Protein AF-A0AAN6LT12-F1 (afdb_monomer)

Organism: NCBI:txid1892770

Secondary structure (DSSP, 8-state):
-----PPP---HHHHHHHHHHHHHHHHHHHHTSSSS----------------------PPPPHHHHHHHHHHHHTT--HHHHHHHHT--HHHHHHHHHHHHHTTTSS-S-THHHHHHHHHHHHHHHHHHHHTT--

Radius of gyration: 23.88 Å; Cα contacts (8 Å, |Δi|>4): 35; chains: 1; bounding box: 45×43×76 Å

pLDDT: mean 70.97, std 16.73, range [38.84, 94.0]

Sequence (135 aa):
MSSSEDPPVLTPEQNAEIAESWRLVLENLRSKEEESSEEEFEDSDEEASTSEQLSRHRKSWTIDEDKELLRRWMRKEEDDAIGVAMGRTTLSVRQRRRWLQWEKVDRFGKRTYDEFWVQVKDEFWKELGKEQKKE

Mean predicted aligned error: 18.41 Å

Solvent-accessible surface area (backbone atoms only — not comparable to full-atom values): 8742 Å² total; per-residue (Å²): 136,84,82,83,78,74,79,83,83,74,50,75,65,59,52,49,54,51,52,52,54,53,50,56,54,53,51,58,58,56,63,63,70,74,77,77,83,86,80,90,79,83,89,77,94,75,85,87,80,95,73,81,84,74,72,83,70,75,80,77,86,47,74,67,56,51,51,50,53,49,53,44,47,73,73,66,53,52,52,59,61,49,9,64,75,69,77,42,52,38,67,57,43,51,53,49,52,50,49,66,56,45,68,74,73,71,81,67,104,58,70,64,64,59,50,49,52,49,50,54,48,54,51,50,54,55,52,54,60,50,59,72,72,73,116

Structure (mmCIF, N/CA/C/O backbone):
data_AF-A0AAN6LT12-F1
#
_entry.id   AF-A0AAN6LT12-F1
#
loop_
_atom_site.group_PDB
_atom_site.id
_atom_site.type_symbol
_atom_site.label_atom_id
_atom_site.label_alt_id
_atom_site.label_comp_id
_atom_site.label_asym_id
_atom_site.label_entity_id
_atom_site.label_seq_id
_atom_site.pdbx_PDB_ins_code
_atom_site.Cartn_x
_atom_site.Cartn_y
_atom_site.Cartn_z
_atom_site.occupancy
_atom_site.B_iso_or_equiv
_atom_site.auth_seq_id
_atom_site.auth_comp_id
_atom_site.auth_asym_id
_atom_site.auth_atom_id
_atom_site.pdbx_PDB_model_num
ATOM 1 N N . MET A 1 1 ? 17.791 -17.410 33.972 1.00 48.03 1 MET A N 1
ATOM 2 C CA . MET A 1 1 ? 17.731 -15.986 34.351 1.00 48.03 1 MET A CA 1
ATOM 3 C C . MET A 1 1 ? 17.968 -15.197 33.078 1.00 48.03 1 MET A C 1
ATOM 5 O O . MET A 1 1 ? 19.098 -15.180 32.615 1.00 48.03 1 MET A O 1
ATOM 9 N N . SER A 1 2 ? 16.911 -14.690 32.441 1.00 54.78 2 SER A N 1
ATOM 10 C CA . SER A 1 2 ? 17.054 -13.809 31.276 1.00 54.78 2 SER A CA 1
ATOM 11 C C . SER A 1 2 ? 17.139 -12.382 31.790 1.00 54.78 2 SER A C 1
ATOM 13 O O . SER A 1 2 ? 16.158 -11.876 32.331 1.00 54.78 2 SER A O 1
ATOM 15 N N . SER A 1 3 ? 18.317 -11.773 31.676 1.00 56.09 3 SER A N 1
ATOM 16 C CA . SER A 1 3 ? 18.493 -10.343 31.905 1.00 56.09 3 SER A CA 1
ATOM 17 C C . SER A 1 3 ? 17.841 -9.599 30.746 1.00 56.09 3 SER A C 1
ATOM 19 O O . SER A 1 3 ? 18.357 -9.599 29.632 1.00 56.09 3 SER A O 1
ATOM 21 N N . SER A 1 4 ? 16.671 -9.022 30.999 1.00 56.81 4 SER A N 1
ATOM 22 C CA . SER A 1 4 ? 16.118 -7.958 30.170 1.00 56.81 4 SER A CA 1
ATOM 23 C C . SER A 1 4 ? 16.932 -6.701 30.458 1.00 56.81 4 SER A C 1
ATOM 25 O O . SER A 1 4 ? 16.699 -6.034 31.460 1.00 56.81 4 SER A O 1
ATOM 27 N N . GLU A 1 5 ? 17.947 -6.435 29.640 1.00 63.78 5 GLU A N 1
ATOM 28 C CA . GLU A 1 5 ? 18.628 -5.141 29.650 1.00 63.78 5 GLU A CA 1
ATOM 29 C C . GLU A 1 5 ? 17.712 -4.127 28.964 1.00 63.78 5 GLU A C 1
ATOM 31 O O . GLU A 1 5 ? 17.440 -4.221 27.765 1.00 63.78 5 GLU A O 1
ATOM 36 N N . ASP A 1 6 ? 17.177 -3.200 29.756 1.00 64.69 6 ASP A N 1
ATOM 37 C CA . ASP A 1 6 ? 16.396 -2.080 29.246 1.00 64.69 6 ASP A CA 1
ATOM 38 C C . ASP A 1 6 ? 17.258 -1.222 28.301 1.00 64.69 6 ASP A C 1
ATOM 40 O O . ASP A 1 6 ? 18.448 -1.011 28.564 1.00 64.69 6 ASP A O 1
ATOM 44 N N . PRO A 1 7 ? 16.689 -0.712 27.192 1.00 67.81 7 PRO A N 1
ATOM 45 C CA . PRO A 1 7 ? 17.434 0.121 26.261 1.00 67.81 7 PRO A CA 1
ATOM 46 C C . PRO A 1 7 ? 17.898 1.418 26.946 1.00 67.81 7 PRO A C 1
ATOM 48 O O . PRO A 1 7 ? 17.151 1.999 27.739 1.00 67.81 7 PRO A O 1
ATOM 51 N N . PRO A 1 8 ? 19.113 1.906 26.631 1.00 70.06 8 PRO A N 1
ATOM 52 C CA . PRO A 1 8 ? 19.664 3.097 27.258 1.00 70.06 8 PRO A CA 1
ATOM 53 C C . PRO A 1 8 ? 18.778 4.311 26.969 1.00 70.06 8 PRO A C 1
ATOM 55 O O . PRO A 1 8 ? 18.520 4.662 25.816 1.00 70.06 8 PRO A O 1
ATOM 58 N N . VAL A 1 9 ? 18.310 4.960 28.036 1.00 75.25 9 VAL A N 1
ATOM 59 C CA . VAL A 1 9 ? 17.548 6.206 27.946 1.00 75.25 9 VAL A CA 1
ATOM 60 C C . VAL A 1 9 ? 18.513 7.322 27.557 1.00 75.25 9 VAL A C 1
ATOM 62 O O . VAL A 1 9 ? 19.342 7.743 28.363 1.00 75.25 9 VAL A O 1
ATOM 65 N N . LEU A 1 10 ? 18.415 7.778 26.309 1.00 76.69 10 LEU A N 1
ATOM 66 C CA . LEU A 1 10 ? 19.206 8.895 25.800 1.00 76.69 10 LEU A CA 1
ATOM 67 C C . LEU A 1 10 ? 18.780 10.200 26.469 1.00 76.69 10 LEU A C 1
ATOM 69 O O . LEU A 1 10 ? 17.586 10.476 26.632 1.00 76.69 10 LEU A O 1
ATOM 73 N N . THR A 1 11 ? 19.759 11.024 26.830 1.00 85.81 11 THR A N 1
ATOM 74 C CA . THR A 1 11 ? 19.480 12.358 27.358 1.00 85.81 11 THR A CA 1
ATOM 75 C C . THR A 1 11 ? 18.957 13.276 26.242 1.00 85.81 11 THR A C 1
ATOM 77 O O . THR A 1 11 ? 19.213 13.039 25.05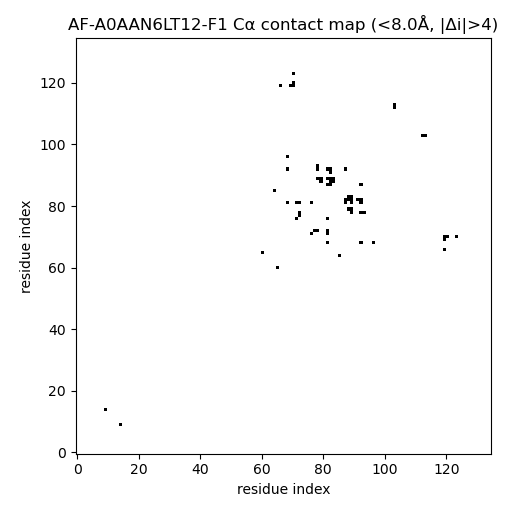7 1.00 85.81 11 THR A O 1
ATOM 80 N N . PRO A 1 12 ? 18.226 14.354 26.580 1.00 81.31 12 PRO A N 1
ATOM 81 C CA . PRO A 1 12 ? 17.780 15.341 25.593 1.00 81.31 12 PRO A CA 1
ATOM 82 C C . PRO A 1 12 ? 18.926 15.932 24.758 1.00 81.31 12 PRO A C 1
ATOM 84 O O . PRO A 1 12 ? 18.734 16.242 23.587 1.00 81.31 12 PRO A O 1
ATOM 87 N N . GLU A 1 13 ? 20.115 16.036 25.349 1.00 79.50 13 GLU A N 1
ATOM 88 C CA . GLU A 1 13 ? 21.329 16.544 24.708 1.00 79.50 13 GLU A CA 1
ATOM 89 C C . GLU A 1 13 ? 21.861 15.564 23.650 1.00 79.50 13 GLU A C 1
ATOM 91 O O . GLU A 1 13 ? 22.090 15.954 22.509 1.00 79.50 13 GLU A O 1
ATOM 96 N N . GLN A 1 14 ? 21.900 14.264 23.962 1.00 80.75 14 GLN A N 1
ATOM 97 C CA . GLN A 1 14 ? 22.260 13.218 22.995 1.00 80.75 14 GLN A CA 1
ATOM 98 C C . GLN A 1 14 ? 21.257 13.133 21.835 1.00 80.75 14 GLN A C 1
ATOM 100 O O . GLN A 1 14 ? 21.640 12.931 20.684 1.00 80.75 14 GLN A O 1
ATOM 105 N N . ASN A 1 15 ? 19.964 13.323 22.115 1.00 77.50 15 ASN A N 1
ATOM 106 C CA . ASN A 1 15 ? 18.944 13.373 21.066 1.00 77.50 15 ASN A CA 1
ATOM 107 C C . ASN A 1 15 ? 19.114 14.591 20.142 1.00 77.50 15 ASN A C 1
ATOM 109 O O . ASN A 1 15 ? 18.842 14.481 18.946 1.00 77.50 15 ASN A O 1
ATOM 113 N N . ALA A 1 16 ? 19.572 15.730 20.670 1.00 77.19 16 ALA A N 1
ATOM 114 C CA . ALA A 1 16 ? 19.843 16.923 19.874 1.00 77.19 16 ALA A CA 1
ATOM 115 C C . ALA A 1 16 ? 21.056 16.725 18.948 1.00 77.19 16 ALA A C 1
ATOM 117 O O . ALA A 1 16 ? 20.958 17.020 17.757 1.00 77.19 16 ALA A O 1
ATOM 118 N N . GLU A 1 17 ? 22.145 16.136 19.449 1.00 80.31 17 GLU A N 1
ATOM 119 C CA . GLU A 1 17 ? 23.332 15.812 18.640 1.00 80.31 17 GLU A CA 1
ATOM 120 C C . GLU A 1 17 ? 23.005 14.833 17.504 1.00 80.31 17 GLU A C 1
ATOM 122 O O . GLU A 1 17 ? 23.414 15.024 16.354 1.00 80.31 17 GLU A O 1
ATOM 127 N N . ILE A 1 18 ? 22.206 13.803 17.800 1.00 76.69 18 ILE A N 1
ATOM 128 C CA . ILE A 1 18 ? 21.740 12.848 16.790 1.00 76.69 18 ILE A CA 1
ATOM 129 C C . ILE A 1 18 ? 20.906 13.574 15.725 1.00 76.69 18 ILE A C 1
ATOM 131 O O . ILE A 1 18 ? 21.110 13.354 14.530 1.00 76.69 18 ILE A O 1
ATOM 135 N N . ALA A 1 19 ? 19.998 14.468 16.125 1.00 78.06 19 ALA A N 1
ATOM 136 C CA . ALA A 1 19 ? 19.161 15.216 15.189 1.00 78.06 19 ALA A CA 1
ATOM 137 C C . ALA A 1 19 ? 19.974 16.141 14.262 1.00 78.06 19 ALA A C 1
ATOM 139 O O . ALA A 1 19 ? 19.672 16.224 13.068 1.00 78.06 19 ALA A O 1
ATOM 140 N N . GLU A 1 20 ? 21.019 16.801 14.771 1.00 82.00 20 GLU A N 1
ATOM 141 C CA . GLU A 1 20 ? 21.915 17.627 13.950 1.00 82.00 20 GLU A CA 1
ATOM 142 C C . GLU A 1 20 ? 22.749 16.789 12.976 1.00 82.00 20 GLU A C 1
ATOM 144 O O . GLU A 1 20 ? 22.868 17.146 11.800 1.00 82.00 20 GLU A O 1
ATOM 149 N N . SER A 1 21 ? 23.246 15.630 13.420 1.00 82.75 21 SER A N 1
ATOM 150 C CA . SER A 1 21 ? 23.971 14.693 12.557 1.00 82.75 21 SER A CA 1
ATOM 151 C C . SER A 1 21 ? 23.102 14.215 11.387 1.00 82.75 21 SER A C 1
ATOM 153 O O . SER A 1 21 ? 23.528 14.246 10.229 1.00 82.75 21 SER A O 1
ATOM 155 N N . TRP A 1 22 ? 21.840 13.867 11.655 1.00 79.06 22 TRP A N 1
ATOM 156 C CA . TRP A 1 22 ? 20.897 13.468 10.608 1.00 79.06 22 TRP A CA 1
ATOM 157 C C . TRP A 1 22 ? 20.549 14.606 9.645 1.00 79.06 22 TRP A C 1
ATOM 159 O O . TRP A 1 22 ? 20.384 14.352 8.450 1.00 79.06 22 TRP A O 1
ATOM 169 N N . ARG A 1 23 ? 20.479 15.858 10.116 1.00 83.19 23 ARG A N 1
ATOM 170 C CA . ARG A 1 23 ? 20.245 17.021 9.245 1.00 83.19 23 ARG A CA 1
ATOM 171 C C . ARG A 1 23 ? 21.369 17.183 8.214 1.00 83.19 23 ARG A C 1
ATOM 173 O O . ARG A 1 23 ? 21.069 17.326 7.032 1.00 83.19 23 ARG A O 1
ATOM 180 N N . LEU A 1 24 ? 22.630 17.086 8.639 1.00 78.19 24 LEU A N 1
ATOM 181 C CA . LEU A 1 24 ? 23.803 17.186 7.755 1.00 78.19 24 LEU A CA 1
ATOM 182 C C . LEU A 1 24 ? 23.860 16.060 6.711 1.00 78.19 24 LEU A C 1
ATOM 184 O O . LEU A 1 24 ? 24.205 16.291 5.551 1.00 78.19 24 LEU A O 1
ATOM 188 N N . VAL A 1 25 ? 23.488 14.836 7.095 1.00 81.31 25 VAL A N 1
ATOM 189 C CA . VAL A 1 25 ? 23.425 13.699 6.161 1.00 81.31 25 VAL A CA 1
ATOM 190 C C . VAL A 1 25 ? 22.365 13.930 5.081 1.00 81.31 25 VAL A C 1
ATOM 192 O O . VAL A 1 25 ? 22.617 13.665 3.905 1.00 81.31 25 VAL A O 1
ATOM 195 N N . LEU A 1 26 ? 21.192 14.445 5.458 1.00 75.56 26 LEU A N 1
ATOM 196 C CA . LEU A 1 26 ? 20.106 14.718 4.515 1.00 75.56 26 LEU A CA 1
ATOM 197 C C . LEU A 1 26 ? 20.430 15.872 3.560 1.00 75.56 26 LEU A C 1
ATOM 199 O O . LEU A 1 26 ? 20.065 15.808 2.388 1.00 75.56 26 LEU A O 1
ATOM 203 N N . GLU A 1 27 ? 21.140 16.895 4.032 1.00 74.50 27 GLU A N 1
ATOM 204 C CA . GLU A 1 27 ? 21.587 18.012 3.197 1.00 74.50 27 GLU A CA 1
ATOM 205 C C . GLU A 1 27 ? 22.588 17.552 2.124 1.00 74.50 27 GLU A C 1
ATOM 207 O O . GLU A 1 27 ? 22.400 17.844 0.945 1.00 74.50 27 GLU A O 1
ATOM 212 N N . ASN A 1 28 ? 23.565 16.715 2.489 1.00 72.19 28 ASN A N 1
ATOM 213 C CA . ASN A 1 28 ? 24.523 16.146 1.533 1.00 72.19 28 ASN A CA 1
ATOM 214 C C . ASN A 1 28 ? 23.878 15.229 0.482 1.00 72.19 28 ASN A C 1
ATOM 216 O O . ASN A 1 28 ? 24.345 15.167 -0.656 1.00 72.19 28 ASN A O 1
ATOM 220 N N . LEU A 1 29 ? 22.823 14.495 0.847 1.00 67.62 29 LEU A N 1
ATOM 221 C CA . LEU A 1 29 ? 22.089 13.655 -0.106 1.00 67.62 29 LEU A CA 1
ATOM 222 C C . LEU A 1 29 ? 21.301 14.494 -1.113 1.00 67.62 29 LEU A C 1
ATOM 224 O O . LEU A 1 29 ? 21.233 14.121 -2.280 1.00 67.62 29 LEU A O 1
ATOM 228 N N . ARG A 1 30 ? 20.760 15.637 -0.681 1.00 63.91 30 ARG A N 1
ATOM 229 C CA . ARG A 1 30 ? 20.041 16.571 -1.551 1.00 63.91 30 ARG A CA 1
ATOM 230 C C . ARG A 1 30 ? 20.972 17.259 -2.552 1.00 63.91 30 ARG A C 1
ATOM 232 O O . ARG A 1 30 ? 20.614 17.363 -3.718 1.00 63.91 30 ARG A O 1
ATOM 239 N N . SER A 1 31 ? 22.174 17.655 -2.132 1.00 58.97 31 SER A N 1
ATOM 240 C CA . SER A 1 31 ? 23.155 18.291 -3.027 1.00 58.97 31 SER A CA 1
ATOM 241 C C . SER A 1 31 ? 23.677 17.360 -4.130 1.00 58.97 31 SER A C 1
ATOM 243 O O . SER A 1 31 ? 24.163 17.836 -5.147 1.00 58.97 31 SER A O 1
ATOM 245 N N . LYS A 1 32 ? 23.551 16.034 -3.974 1.00 57.25 32 LYS A N 1
ATOM 246 C CA . LYS A 1 32 ? 23.968 15.053 -4.992 1.00 57.25 32 LYS A CA 1
ATOM 247 C C . LYS A 1 32 ? 22.975 14.854 -6.138 1.00 57.25 32 LYS A C 1
ATOM 249 O O . LYS A 1 32 ? 23.346 14.235 -7.131 1.00 57.25 32 LYS A O 1
ATOM 254 N N . GLU A 1 33 ? 21.736 15.328 -6.015 1.00 54.28 33 GLU A N 1
ATOM 255 C CA . GLU A 1 33 ? 20.726 15.179 -7.074 1.00 54.28 33 GLU A CA 1
ATOM 256 C C . GLU A 1 33 ? 20.753 16.323 -8.103 1.00 54.28 33 GLU A C 1
ATOM 258 O O . GLU A 1 33 ? 20.185 16.166 -9.180 1.00 54.28 33 GLU A O 1
ATOM 263 N N . GLU A 1 34 ? 21.433 17.441 -7.823 1.00 52.34 34 GLU A N 1
ATOM 264 C CA . GLU A 1 34 ? 21.498 18.598 -8.737 1.00 52.34 34 GLU A CA 1
ATOM 265 C C . GLU A 1 34 ? 22.716 18.589 -9.685 1.00 52.34 34 GLU A C 1
ATOM 267 O O . GLU A 1 34 ? 22.756 19.379 -10.620 1.00 52.34 34 GLU A O 1
ATOM 272 N N . GLU A 1 35 ? 23.672 17.666 -9.524 1.00 49.38 35 GLU A N 1
ATOM 273 C CA . GLU A 1 35 ? 24.944 17.650 -10.277 1.00 49.38 35 GLU A CA 1
ATOM 274 C C . GLU A 1 35 ? 25.023 16.509 -11.320 1.00 49.38 35 GLU A C 1
ATOM 276 O O . GLU A 1 35 ? 26.065 15.893 -11.531 1.00 49.38 35 GLU A O 1
ATOM 281 N N . SER A 1 36 ? 23.897 16.159 -11.955 1.00 44.34 36 SER A N 1
ATOM 282 C CA . SER A 1 36 ? 23.844 15.126 -13.007 1.00 44.34 36 SER A CA 1
ATOM 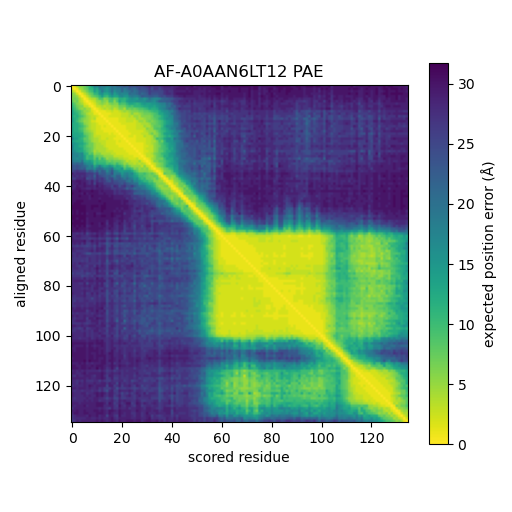283 C C . SER A 1 36 ? 22.808 15.465 -14.083 1.00 44.34 36 SER A C 1
ATOM 285 O O . SER A 1 36 ? 21.865 14.713 -14.321 1.00 44.34 36 SER A O 1
ATOM 287 N N . SER A 1 37 ? 22.933 16.640 -14.707 1.00 46.41 37 SER A N 1
ATOM 288 C CA . SER A 1 37 ? 22.084 17.008 -15.847 1.00 46.41 37 SER A CA 1
ATOM 289 C C . SER A 1 37 ? 22.701 18.089 -16.745 1.00 46.41 37 SER A C 1
ATOM 291 O O . SER A 1 37 ? 22.036 19.072 -17.051 1.00 46.41 37 SER A O 1
ATOM 293 N N . GLU A 1 38 ? 23.936 17.904 -17.208 1.00 51.81 38 GLU A N 1
ATOM 294 C CA . GLU A 1 38 ? 24.483 18.657 -18.348 1.00 51.81 38 GLU A CA 1
ATOM 295 C C . GLU A 1 38 ? 25.348 17.720 -19.203 1.00 51.81 38 GLU A C 1
ATOM 297 O O . GLU A 1 38 ? 26.557 17.634 -19.024 1.00 51.81 38 GLU A O 1
ATOM 302 N N . GLU A 1 39 ? 24.722 16.988 -20.127 1.00 49.09 39 GLU A N 1
ATOM 303 C CA . GLU A 1 39 ? 25.412 16.550 -21.344 1.00 49.09 39 GLU A CA 1
ATOM 304 C C . GLU A 1 39 ? 24.613 17.052 -22.548 1.00 49.09 39 GLU A C 1
ATOM 306 O O . GLU A 1 39 ? 23.486 16.620 -22.804 1.00 49.09 39 GLU A O 1
ATOM 311 N N . GLU A 1 40 ? 25.199 18.034 -23.234 1.00 61.44 40 GLU A N 1
ATOM 312 C CA . GLU A 1 40 ? 24.785 18.499 -24.550 1.00 61.44 40 GLU A CA 1
ATOM 313 C C . GLU A 1 40 ? 25.073 17.399 -25.577 1.00 61.44 40 GLU A C 1
ATOM 315 O O . GLU A 1 40 ? 26.177 16.857 -25.625 1.00 61.44 40 GLU A O 1
ATOM 320 N N . PHE A 1 41 ? 24.083 17.068 -26.405 1.00 48.53 41 PHE A N 1
ATOM 321 C CA . PHE A 1 41 ? 24.267 16.174 -27.542 1.00 48.53 41 PHE A CA 1
ATOM 322 C C . PHE A 1 41 ? 23.936 16.953 -28.814 1.00 48.53 41 PHE A C 1
ATOM 324 O O . PHE A 1 41 ? 22.783 17.325 -29.037 1.00 48.53 41 PHE A O 1
ATOM 331 N N . GLU A 1 42 ? 24.974 17.251 -29.596 1.00 54.62 42 GLU A N 1
ATOM 332 C CA . GLU A 1 42 ? 24.871 17.865 -30.919 1.00 54.62 42 GLU A CA 1
ATOM 333 C C . GLU A 1 42 ? 24.289 16.873 -31.940 1.00 54.62 42 GLU A C 1
ATOM 335 O O . GLU A 1 42 ? 24.587 15.676 -31.925 1.00 54.62 42 GLU A O 1
ATOM 340 N N . ASP A 1 43 ? 23.445 17.415 -32.819 1.00 50.16 43 ASP A N 1
ATOM 341 C CA . ASP A 1 43 ? 22.765 16.758 -33.936 1.00 50.16 43 ASP A CA 1
ATOM 342 C C . ASP A 1 43 ? 23.724 16.043 -34.900 1.00 50.16 43 ASP A C 1
ATOM 344 O O . ASP A 1 43 ? 24.724 16.608 -35.346 1.00 50.16 43 ASP A O 1
ATOM 348 N N . SER A 1 44 ? 23.331 14.847 -35.346 1.00 60.41 44 SER A N 1
ATOM 349 C CA . SER A 1 44 ? 23.758 14.326 -36.645 1.00 60.41 44 SER A CA 1
ATOM 350 C C . SER A 1 44 ? 22.649 13.468 -37.255 1.00 60.41 44 SER A C 1
ATOM 352 O O . SER A 1 44 ? 22.401 12.342 -36.825 1.00 60.41 44 SER A O 1
ATOM 354 N N . ASP A 1 45 ? 21.993 14.043 -38.262 1.00 61.22 45 ASP A N 1
ATOM 355 C CA . ASP A 1 45 ? 21.056 13.407 -39.188 1.00 61.22 45 ASP A CA 1
ATOM 356 C C . ASP A 1 45 ? 21.722 12.224 -39.912 1.00 61.22 45 ASP A C 1
ATOM 358 O O . ASP A 1 45 ? 22.631 12.425 -40.719 1.00 61.22 45 ASP A O 1
ATOM 362 N N . GLU A 1 46 ? 21.240 11.000 -39.683 1.00 54.94 46 GLU A N 1
ATOM 363 C CA . GLU A 1 46 ? 21.318 9.941 -40.692 1.00 54.94 46 GLU A CA 1
ATOM 364 C C . GLU A 1 46 ? 20.151 8.948 -40.550 1.00 54.94 46 GLU A C 1
ATOM 366 O O . GLU A 1 46 ? 19.814 8.449 -39.477 1.00 54.94 46 GLU A O 1
ATOM 371 N N . GLU A 1 47 ? 19.500 8.742 -41.687 1.00 50.53 47 GLU A N 1
ATOM 372 C CA . GLU A 1 47 ? 18.261 8.024 -41.952 1.00 50.53 47 GLU A CA 1
ATOM 373 C C . GLU A 1 47 ? 18.166 6.580 -41.416 1.00 50.53 47 GLU A C 1
ATOM 375 O O . GLU A 1 47 ? 19.105 5.790 -41.470 1.00 50.53 47 GLU A O 1
ATOM 380 N N . ALA A 1 48 ? 16.919 6.220 -41.082 1.00 49.31 48 ALA A N 1
ATOM 381 C CA . ALA A 1 48 ? 16.347 4.872 -41.028 1.00 49.31 48 ALA A CA 1
ATOM 382 C C . ALA A 1 48 ? 16.832 3.911 -39.923 1.00 49.31 48 ALA A C 1
ATOM 384 O O . ALA A 1 48 ? 17.801 3.183 -40.090 1.00 49.31 48 ALA A O 1
ATOM 385 N N . SER A 1 49 ? 16.019 3.742 -38.870 1.00 39.66 49 SER A N 1
ATOM 386 C CA . SER A 1 49 ? 15.383 2.450 -38.545 1.00 39.66 49 SER A CA 1
ATOM 387 C C . SER A 1 49 ? 14.494 2.571 -37.299 1.00 39.66 49 SER A C 1
ATOM 389 O O . SER A 1 49 ? 14.792 3.276 -36.342 1.00 39.66 49 SER A O 1
ATOM 391 N N . THR A 1 50 ? 13.369 1.873 -37.319 1.00 54.44 50 THR A N 1
ATOM 392 C CA . THR A 1 50 ? 12.366 1.781 -36.257 1.00 54.44 50 THR A CA 1
ATOM 393 C C . THR A 1 50 ? 12.920 1.208 -34.947 1.00 54.44 50 THR A C 1
ATOM 395 O O . THR A 1 50 ? 13.292 0.038 -34.929 1.00 54.44 50 THR A O 1
ATOM 398 N N . SER A 1 51 ? 12.846 1.953 -33.839 1.00 39.19 51 SER A N 1
ATOM 399 C CA . SER A 1 51 ? 12.699 1.372 -32.490 1.00 39.19 51 SER A CA 1
ATOM 400 C C . SER A 1 51 ? 12.461 2.449 -31.428 1.00 39.19 51 SER A C 1
ATOM 402 O O . SER A 1 51 ? 13.385 3.119 -30.980 1.00 39.19 51 SER A O 1
ATOM 404 N N . GLU A 1 52 ? 11.194 2.584 -31.040 1.00 44.50 52 GLU A N 1
ATOM 405 C CA . GLU A 1 52 ? 10.750 2.758 -29.651 1.00 44.50 52 GLU A CA 1
ATOM 406 C C . GLU A 1 52 ? 11.629 3.633 -28.742 1.00 44.50 52 GLU A C 1
ATOM 408 O O . GLU A 1 52 ? 12.382 3.150 -27.895 1.00 44.50 52 GLU A O 1
ATOM 413 N N . GLN A 1 53 ? 11.404 4.947 -28.804 1.00 39.84 53 GLN A N 1
ATOM 414 C CA . GLN A 1 53 ? 11.574 5.799 -27.630 1.00 39.84 53 GLN A CA 1
ATOM 415 C C . GLN A 1 53 ? 10.614 5.309 -26.534 1.00 39.84 53 GLN A C 1
ATOM 417 O O . GLN A 1 53 ? 9.462 5.733 -26.443 1.00 39.84 53 GLN A O 1
ATOM 422 N N . LEU A 1 54 ? 11.095 4.394 -25.693 1.00 38.84 54 LEU A N 1
ATOM 423 C CA . LEU A 1 54 ? 10.491 4.042 -24.414 1.00 38.84 54 LEU A CA 1
ATOM 424 C C . LEU A 1 54 ? 10.568 5.265 -23.495 1.00 38.84 54 LEU A C 1
ATOM 426 O O . LEU A 1 54 ? 11.441 5.369 -22.629 1.00 38.84 54 LEU A O 1
ATOM 430 N N . SER A 1 55 ? 9.642 6.206 -23.668 1.00 46.81 55 SER A N 1
ATOM 431 C CA . SER A 1 55 ? 9.337 7.167 -22.622 1.00 46.81 55 SER A CA 1
ATOM 432 C C . SER A 1 55 ? 9.014 6.348 -21.369 1.00 46.81 55 SER A C 1
ATOM 434 O O . SER A 1 55 ? 8.038 5.600 -21.307 1.00 46.81 55 SER A O 1
ATOM 436 N N . ARG A 1 56 ? 9.904 6.400 -20.371 1.00 51.28 56 ARG A N 1
ATOM 437 C CA . ARG A 1 56 ? 9.727 5.753 -19.064 1.00 51.28 56 ARG A CA 1
ATOM 438 C C . ARG A 1 56 ? 8.577 6.443 -18.329 1.00 51.28 56 ARG A C 1
ATOM 440 O O . ARG A 1 56 ? 8.782 7.169 -17.360 1.00 51.28 56 ARG A O 1
ATOM 447 N N . HIS A 1 57 ? 7.348 6.262 -18.798 1.00 51.28 57 HIS A N 1
ATOM 448 C CA . HIS A 1 57 ? 6.159 6.687 -18.089 1.00 51.28 57 HIS A CA 1
ATOM 449 C C . HIS A 1 57 ? 6.073 5.859 -16.811 1.00 51.28 57 HIS A C 1
ATOM 451 O O . HIS A 1 57 ? 5.773 4.665 -16.827 1.00 51.28 57 HIS A O 1
ATOM 457 N N . ARG A 1 58 ? 6.382 6.497 -15.675 1.00 60.78 58 ARG A N 1
ATOM 458 C CA . ARG A 1 58 ? 6.082 5.940 -14.356 1.00 60.78 58 ARG A CA 1
ATOM 459 C C . ARG A 1 58 ? 4.581 5.665 -14.335 1.00 60.78 58 ARG A C 1
ATOM 461 O O . ARG A 1 58 ? 3.789 6.602 -14.323 1.00 60.78 58 ARG A O 1
ATOM 468 N N . LYS A 1 59 ? 4.195 4.387 -14.369 1.00 75.38 59 LYS A N 1
ATOM 469 C CA . LYS A 1 59 ? 2.791 3.977 -14.313 1.00 75.38 59 LYS A CA 1
ATOM 470 C C . LYS A 1 59 ? 2.179 4.578 -13.044 1.00 75.38 59 LYS A C 1
ATOM 472 O O . LYS A 1 59 ? 2.636 4.271 -11.940 1.00 75.38 59 LYS A O 1
ATOM 477 N N . SER A 1 60 ? 1.199 5.464 -13.194 1.00 86.81 60 SER A N 1
ATOM 478 C CA . SER A 1 60 ? 0.511 6.089 -12.064 1.00 86.81 60 SER A CA 1
ATOM 479 C C . SER A 1 60 ? -0.219 5.029 -11.238 1.00 86.81 60 SER A C 1
ATOM 481 O O . SER A 1 60 ? -0.534 3.949 -11.740 1.00 86.81 60 SER A O 1
ATOM 483 N N . TRP A 1 61 ? -0.423 5.304 -9.952 1.00 88.69 61 TRP A N 1
ATOM 484 C CA . TRP A 1 61 ? -1.244 4.461 -9.087 1.00 88.69 61 TRP A CA 1
ATOM 485 C C . TRP A 1 61 ? -2.711 4.821 -9.282 1.00 88.69 61 TRP A C 1
ATOM 487 O O . TRP A 1 61 ? -3.081 5.995 -9.221 1.00 88.69 61 TRP A O 1
ATOM 497 N N . THR A 1 62 ? -3.529 3.811 -9.541 1.00 88.31 62 THR A N 1
ATOM 498 C CA . THR A 1 62 ? -4.983 3.955 -9.635 1.00 88.31 62 THR A CA 1
ATOM 499 C C . THR A 1 62 ? -5.647 3.709 -8.282 1.00 88.31 62 THR A C 1
ATOM 501 O O . THR A 1 62 ? -5.076 3.065 -7.404 1.00 88.31 62 THR A O 1
ATOM 504 N N . ILE A 1 63 ? -6.889 4.177 -8.126 1.00 82.62 63 ILE A N 1
ATOM 505 C CA . ILE A 1 63 ? -7.674 3.959 -6.901 1.00 82.62 63 ILE A CA 1
ATOM 506 C C . ILE A 1 63 ? -7.863 2.459 -6.628 1.00 82.62 63 ILE A C 1
ATOM 508 O O . ILE A 1 63 ? -7.807 2.032 -5.479 1.00 82.62 63 ILE A O 1
ATOM 512 N N . ASP A 1 64 ? -8.070 1.646 -7.666 1.00 85.38 64 ASP A N 1
ATOM 513 C CA . ASP A 1 64 ? -8.253 0.202 -7.499 1.00 85.38 64 ASP A CA 1
ATOM 514 C C . ASP A 1 64 ? -6.949 -0.507 -7.117 1.00 85.38 64 ASP A C 1
ATOM 516 O O . ASP A 1 64 ? -6.970 -1.414 -6.287 1.00 85.38 64 ASP A O 1
ATOM 520 N N . GLU A 1 65 ? -5.803 -0.048 -7.633 1.00 90.25 65 GLU A N 1
ATOM 521 C CA . GLU A 1 65 ? -4.497 -0.507 -7.151 1.00 90.25 65 GLU A CA 1
ATOM 522 C C . GLU A 1 65 ? -4.270 -0.109 -5.690 1.00 90.25 65 GLU A C 1
ATOM 524 O O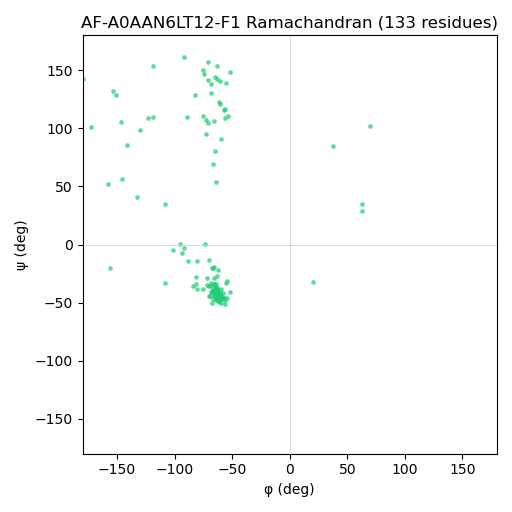 . GLU A 1 65 ? -3.785 -0.924 -4.913 1.00 90.25 65 GLU A O 1
ATOM 529 N N . ASP A 1 66 ? -4.667 1.095 -5.275 1.00 89.81 66 ASP A N 1
ATOM 530 C CA . ASP A 1 66 ? -4.587 1.478 -3.865 1.00 89.81 66 ASP A CA 1
ATOM 531 C C . ASP A 1 66 ? -5.465 0.570 -2.995 1.00 89.81 66 ASP A C 1
ATOM 533 O O . ASP A 1 66 ? -4.999 0.078 -1.970 1.00 89.81 66 ASP A O 1
ATOM 537 N N . LYS A 1 67 ? -6.704 0.266 -3.408 1.00 85.69 67 LYS A N 1
ATOM 538 C CA . LYS A 1 67 ? -7.567 -0.685 -2.682 1.00 85.69 67 LYS A CA 1
ATOM 539 C C . LYS A 1 67 ? -6.906 -2.054 -2.545 1.00 85.69 67 LYS A C 1
ATOM 541 O O . LYS A 1 67 ? -6.915 -2.624 -1.454 1.00 85.69 67 LYS A O 1
ATOM 546 N N . GLU A 1 68 ? -6.332 -2.575 -3.625 1.00 90.44 68 GLU A N 1
ATOM 547 C CA . GLU A 1 68 ? -5.677 -3.885 -3.629 1.00 90.44 68 GLU A CA 1
ATOM 548 C C . GLU A 1 68 ? -4.426 -3.904 -2.742 1.00 90.44 68 GLU A C 1
ATOM 550 O O . GLU A 1 68 ? -4.260 -4.805 -1.916 1.00 90.44 68 GLU A O 1
ATOM 555 N N . LEU A 1 69 ? -3.599 -2.858 -2.824 1.00 91.12 69 LEU A N 1
ATOM 556 C CA . LEU A 1 69 ? -2.458 -2.642 -1.937 1.00 91.12 69 LEU A CA 1
ATOM 557 C C . LEU A 1 69 ? -2.895 -2.664 -0.466 1.00 91.12 69 LEU A C 1
ATOM 559 O O . LEU A 1 69 ? -2.272 -3.329 0.363 1.00 91.12 69 LEU A O 1
ATOM 563 N N . LEU A 1 70 ? -3.988 -1.971 -0.135 1.00 88.44 70 LEU A N 1
ATOM 564 C CA . LEU A 1 70 ? -4.514 -1.934 1.226 1.00 88.44 70 LEU A CA 1
ATOM 565 C C . LEU A 1 70 ? -5.067 -3.286 1.687 1.00 88.44 70 LEU A C 1
ATOM 567 O O . LEU A 1 70 ? -4.824 -3.666 2.833 1.00 88.44 70 LEU A O 1
ATOM 571 N N . ARG A 1 71 ? -5.773 -4.031 0.827 1.00 86.81 71 ARG A N 1
ATOM 572 C CA . ARG A 1 71 ? -6.281 -5.376 1.157 1.00 86.81 71 ARG A CA 1
ATOM 573 C C . ARG A 1 71 ? -5.143 -6.339 1.478 1.00 86.81 71 ARG A C 1
ATOM 575 O O . ARG A 1 71 ? -5.175 -6.985 2.524 1.00 86.81 71 ARG A O 1
ATOM 582 N N . ARG A 1 72 ? -4.118 -6.402 0.627 1.00 90.69 72 ARG A N 1
ATOM 583 C CA . ARG A 1 72 ? -2.946 -7.268 0.841 1.00 90.69 72 ARG A CA 1
ATOM 584 C C . ARG A 1 72 ? -2.153 -6.874 2.074 1.00 90.69 72 ARG A C 1
ATOM 586 O O . ARG A 1 72 ? -1.767 -7.719 2.879 1.00 90.69 72 ARG A O 1
ATOM 593 N N . TRP A 1 73 ? -1.996 -5.573 2.290 1.00 87.56 73 TRP A N 1
ATOM 594 C CA . TRP A 1 73 ? -1.353 -5.084 3.497 1.00 87.56 73 TRP A CA 1
ATOM 595 C C . TRP A 1 73 ? -2.159 -5.428 4.766 1.00 87.56 73 TRP A C 1
ATOM 597 O O . TRP A 1 73 ? -1.574 -5.808 5.780 1.00 87.56 73 TRP A O 1
ATOM 607 N N . MET A 1 74 ? -3.497 -5.395 4.720 1.00 83.44 74 MET A N 1
ATOM 608 C CA . MET A 1 74 ? -4.350 -5.858 5.827 1.00 83.44 74 MET A CA 1
ATOM 609 C C . MET A 1 74 ? -4.236 -7.365 6.091 1.00 83.44 74 MET A C 1
ATOM 611 O O . MET A 1 74 ? -4.339 -7.783 7.245 1.00 83.44 74 MET A O 1
ATOM 615 N N . ARG A 1 75 ? -3.928 -8.167 5.065 1.00 86.88 75 ARG A N 1
ATOM 616 C CA . ARG A 1 75 ? -3.543 -9.586 5.203 1.00 86.88 75 ARG A CA 1
ATOM 617 C C . ARG A 1 75 ? -2.126 -9.786 5.754 1.00 86.88 75 ARG A C 1
ATOM 619 O O . ARG A 1 75 ? -1.713 -10.924 5.949 1.00 86.88 75 ARG A O 1
ATOM 626 N N . LYS A 1 76 ? -1.410 -8.697 6.062 1.00 89.19 76 LYS A N 1
ATOM 627 C CA . LYS A 1 76 ? -0.016 -8.678 6.529 1.00 89.19 76 LYS A CA 1
ATOM 628 C C . LYS A 1 76 ? 0.978 -9.244 5.507 1.00 89.19 76 LYS A C 1
ATOM 630 O O . LYS A 1 76 ? 2.021 -9.753 5.903 1.00 89.19 76 LYS A O 1
ATOM 635 N N . GLU A 1 77 ? 0.676 -9.138 4.212 1.00 92.06 77 GLU A N 1
ATOM 636 C CA . GLU A 1 77 ? 1.654 -9.444 3.164 1.00 92.06 77 GLU A CA 1
ATOM 637 C C . GLU A 1 77 ? 2.832 -8.455 3.216 1.00 92.06 77 GLU A C 1
ATOM 639 O O . GLU A 1 77 ? 2.663 -7.271 3.531 1.00 92.06 77 GLU A O 1
ATOM 644 N N . GLU A 1 78 ? 4.035 -8.948 2.918 1.00 93.50 78 GLU A N 1
ATOM 645 C CA . GLU A 1 78 ? 5.247 -8.129 2.832 1.00 93.50 78 GLU A CA 1
ATOM 646 C C . GLU A 1 78 ? 5.266 -7.299 1.540 1.00 93.50 78 GLU A C 1
ATOM 648 O O . GLU A 1 78 ? 4.742 -7.725 0.510 1.00 93.50 78 GLU A O 1
ATOM 653 N N . ASP A 1 79 ? 5.912 -6.125 1.572 1.00 91.62 79 ASP A N 1
ATOM 654 C CA . ASP A 1 79 ? 5.955 -5.199 0.427 1.00 91.62 79 ASP A CA 1
ATOM 655 C C . ASP A 1 79 ? 6.498 -5.876 -0.855 1.00 91.62 79 ASP A C 1
ATOM 657 O O . ASP A 1 79 ? 6.050 -5.549 -1.955 1.00 91.62 79 ASP A O 1
ATOM 661 N N . ASP A 1 80 ? 7.433 -6.828 -0.722 1.00 93.75 80 ASP A N 1
ATOM 662 C CA . ASP A 1 80 ? 8.001 -7.594 -1.842 1.00 93.75 80 ASP A CA 1
ATOM 663 C C . ASP A 1 80 ? 6.958 -8.506 -2.500 1.00 93.75 80 ASP A C 1
ATOM 665 O O . ASP A 1 80 ? 6.795 -8.497 -3.723 1.00 93.75 80 ASP A O 1
ATOM 669 N N . ALA A 1 81 ? 6.199 -9.252 -1.693 1.00 93.50 81 ALA A N 1
ATOM 670 C CA . ALA A 1 81 ? 5.140 -10.136 -2.176 1.00 93.50 81 ALA A CA 1
ATOM 671 C C . ALA A 1 81 ? 4.014 -9.343 -2.857 1.00 93.50 81 ALA A C 1
ATOM 673 O O . ALA A 1 81 ? 3.523 -9.730 -3.921 1.00 93.50 81 ALA A O 1
ATOM 674 N N . ILE A 1 82 ? 3.657 -8.193 -2.280 1.00 93.50 82 ILE A N 1
ATOM 675 C CA . ILE A 1 82 ? 2.676 -7.271 -2.857 1.00 93.50 82 ILE A CA 1
ATOM 676 C C . ILE A 1 82 ? 3.173 -6.736 -4.204 1.00 93.50 82 ILE A C 1
ATOM 678 O O . ILE A 1 82 ? 2.417 -6.717 -5.175 1.00 93.50 82 ILE A O 1
ATOM 682 N N . GLY A 1 83 ? 4.446 -6.337 -4.285 1.00 92.62 83 GLY A N 1
ATOM 683 C CA . GLY A 1 83 ? 5.063 -5.867 -5.523 1.00 92.62 83 GLY A CA 1
ATOM 684 C C . GLY A 1 83 ? 4.965 -6.900 -6.641 1.00 92.62 83 GLY A C 1
ATOM 685 O O . GLY A 1 83 ? 4.438 -6.595 -7.714 1.00 92.62 83 GLY A O 1
ATOM 686 N N . VAL A 1 84 ? 5.377 -8.142 -6.365 1.00 93.56 84 VAL A N 1
ATOM 687 C CA . VAL A 1 84 ? 5.282 -9.256 -7.323 1.00 93.56 84 VAL A CA 1
ATOM 688 C C . VAL A 1 84 ? 3.848 -9.446 -7.806 1.00 93.56 84 VAL A C 1
ATOM 690 O O . VAL A 1 84 ? 3.605 -9.517 -9.010 1.00 93.56 84 VAL A O 1
ATOM 693 N N . ALA A 1 85 ? 2.884 -9.477 -6.891 1.00 92.62 85 ALA A N 1
ATOM 694 C CA . ALA A 1 85 ? 1.504 -9.761 -7.250 1.00 92.62 85 ALA A CA 1
ATOM 695 C C . ALA A 1 85 ? 0.806 -8.622 -8.009 1.00 92.62 85 ALA A C 1
ATOM 697 O O . ALA A 1 85 ? -0.085 -8.874 -8.817 1.00 92.62 85 ALA A O 1
ATOM 698 N N . MET A 1 86 ? 1.212 -7.374 -7.771 1.00 92.19 86 MET A N 1
ATOM 699 C CA . MET A 1 86 ? 0.668 -6.199 -8.453 1.00 92.19 86 MET A CA 1
ATOM 700 C C . MET A 1 86 ? 1.451 -5.814 -9.719 1.00 92.19 86 MET A C 1
ATOM 702 O O . MET A 1 86 ? 1.081 -4.856 -10.401 1.00 92.19 86 MET A O 1
ATOM 706 N N . GLY A 1 87 ? 2.550 -6.509 -10.032 1.00 92.94 87 GLY A N 1
ATOM 707 C CA . GLY A 1 87 ? 3.456 -6.116 -11.115 1.00 92.94 87 GLY A CA 1
ATOM 708 C C . GLY A 1 87 ? 4.110 -4.752 -10.862 1.00 92.94 87 GLY A C 1
ATOM 709 O O . GLY A 1 87 ? 4.301 -3.958 -11.785 1.00 92.94 87 GLY A O 1
ATOM 710 N N . ARG A 1 88 ? 4.396 -4.442 -9.594 1.00 92.19 88 ARG A N 1
ATOM 711 C CA . ARG A 1 88 ? 5.013 -3.193 -9.134 1.00 92.19 88 ARG A CA 1
ATOM 712 C C . ARG A 1 88 ? 6.342 -3.496 -8.449 1.00 92.19 88 ARG A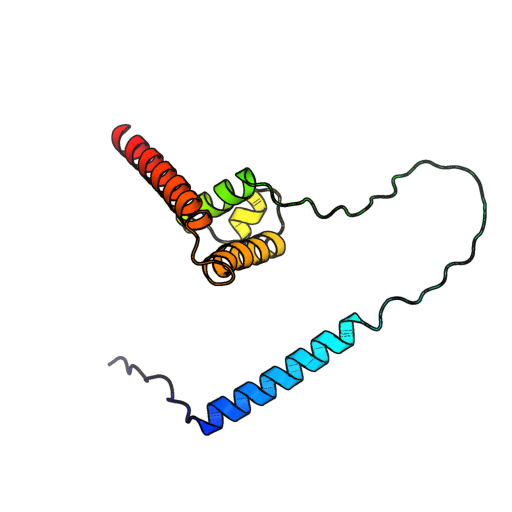 C 1
ATOM 714 O O . ARG A 1 88 ? 6.551 -4.568 -7.898 1.00 92.19 88 ARG A O 1
ATOM 721 N N . THR A 1 89 ? 7.256 -2.532 -8.449 1.00 93.88 89 THR A N 1
ATOM 722 C CA . THR A 1 89 ? 8.495 -2.676 -7.676 1.00 93.88 89 THR A CA 1
ATOM 723 C C . THR A 1 89 ? 8.205 -2.500 -6.188 1.00 93.88 89 THR A C 1
ATOM 725 O O . THR A 1 89 ? 7.379 -1.664 -5.811 1.00 93.88 89 THR A O 1
ATOM 728 N N . THR A 1 90 ? 8.935 -3.215 -5.331 1.00 93.88 90 THR A N 1
ATOM 729 C CA . THR A 1 90 ? 8.851 -3.070 -3.867 1.00 93.88 90 THR A CA 1
ATOM 730 C C . THR A 1 90 ? 9.008 -1.617 -3.432 1.00 93.88 90 THR A C 1
ATOM 732 O O . THR A 1 90 ? 8.276 -1.127 -2.575 1.00 93.88 90 THR A O 1
ATOM 735 N N . LEU A 1 91 ? 9.936 -0.885 -4.058 1.00 92.31 91 LEU A N 1
ATOM 736 C CA . LEU A 1 91 ? 10.146 0.528 -3.758 1.00 92.31 91 LEU A CA 1
ATOM 737 C C . LEU A 1 91 ? 8.894 1.363 -4.064 1.00 92.31 91 LEU A C 1
ATOM 739 O O . LEU A 1 91 ? 8.517 2.205 -3.251 1.00 92.31 91 LEU A O 1
ATOM 743 N N . SER A 1 92 ? 8.226 1.107 -5.195 1.00 92.81 92 SER A N 1
ATOM 744 C CA . SER A 1 92 ? 6.982 1.793 -5.562 1.00 92.81 92 SER A CA 1
ATOM 745 C C . SER A 1 92 ? 5.859 1.486 -4.571 1.00 92.81 92 SER A C 1
ATOM 747 O O . SER A 1 92 ? 5.169 2.404 -4.130 1.00 92.81 92 SER A O 1
ATOM 749 N N . VAL A 1 93 ? 5.729 0.221 -4.161 1.00 94.00 93 VAL A N 1
ATOM 750 C CA . VAL A 1 93 ? 4.771 -0.228 -3.139 1.00 94.00 93 VAL A CA 1
ATOM 751 C C . VAL A 1 93 ? 5.026 0.473 -1.805 1.00 94.00 93 VAL A C 1
ATOM 753 O O . VAL A 1 93 ? 4.115 1.072 -1.237 1.00 94.00 93 VAL A O 1
ATOM 756 N N . ARG A 1 94 ? 6.275 0.482 -1.326 1.00 92.94 94 ARG A N 1
ATOM 757 C CA . ARG A 1 94 ? 6.659 1.109 -0.054 1.00 92.94 94 ARG A CA 1
ATOM 758 C C . ARG A 1 94 ? 6.429 2.620 -0.064 1.00 92.94 94 ARG A C 1
ATOM 760 O O . ARG A 1 94 ? 5.913 3.172 0.909 1.00 92.94 94 ARG A O 1
ATOM 767 N N . GLN A 1 95 ? 6.788 3.294 -1.158 1.00 90.94 95 GLN A N 1
ATOM 768 C CA . GLN A 1 95 ? 6.535 4.727 -1.337 1.00 90.94 95 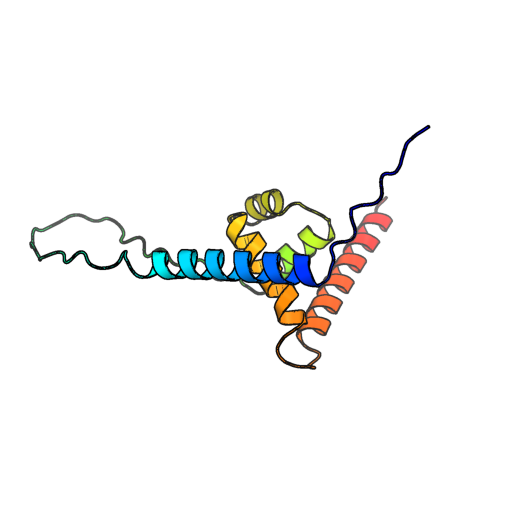GLN A CA 1
ATOM 769 C C . GLN A 1 95 ? 5.037 5.027 -1.342 1.00 90.94 95 GLN A C 1
ATOM 771 O O . GLN A 1 95 ? 4.596 5.922 -0.619 1.00 90.94 95 GLN A O 1
ATOM 776 N N . ARG A 1 96 ? 4.244 4.252 -2.096 1.00 91.62 96 ARG A N 1
ATOM 777 C CA . ARG A 1 96 ? 2.793 4.439 -2.145 1.00 91.62 96 ARG A CA 1
ATOM 778 C C . ARG A 1 96 ? 2.153 4.184 -0.790 1.00 91.62 96 ARG A C 1
ATOM 780 O O . ARG A 1 96 ? 1.367 5.000 -0.330 1.00 91.62 96 ARG A O 1
ATOM 787 N N . ARG A 1 97 ? 2.552 3.120 -0.097 1.00 89.19 97 ARG A N 1
ATOM 788 C CA . ARG A 1 97 ? 2.089 2.804 1.257 1.00 89.19 97 ARG A CA 1
ATOM 789 C C . ARG A 1 97 ? 2.386 3.931 2.242 1.00 89.19 97 ARG A C 1
ATOM 791 O O . ARG A 1 97 ? 1.506 4.305 3.011 1.00 89.19 97 ARG A O 1
ATOM 798 N N . ARG A 1 98 ? 3.600 4.492 2.216 1.00 87.81 98 ARG A N 1
ATOM 799 C CA . ARG A 1 98 ? 3.948 5.647 3.056 1.00 87.81 98 ARG A CA 1
ATOM 800 C C . ARG A 1 98 ? 3.058 6.843 2.722 1.00 87.81 98 ARG A C 1
ATOM 802 O O . ARG A 1 98 ? 2.517 7.453 3.634 1.00 87.81 98 ARG A O 1
ATOM 809 N N . TRP A 1 99 ? 2.852 7.135 1.440 1.00 85.31 99 TRP A N 1
ATOM 810 C CA . TRP A 1 99 ? 1.965 8.214 1.005 1.00 85.31 99 TRP A CA 1
ATOM 811 C C . TRP A 1 99 ? 0.527 8.019 1.517 1.00 85.31 99 TRP A C 1
ATOM 813 O O . TRP A 1 99 ? -0.023 8.921 2.138 1.00 85.31 99 TRP A O 1
ATOM 823 N N . LEU A 1 100 ? -0.018 6.804 1.399 1.00 81.06 100 LEU A N 1
ATOM 824 C CA . LEU A 1 100 ? -1.342 6.428 1.913 1.00 81.06 100 LEU A CA 1
ATOM 825 C C . LEU A 1 100 ? -1.465 6.510 3.447 1.00 81.06 100 LEU A C 1
ATOM 827 O O . LEU A 1 100 ? -2.563 6.689 3.973 1.00 81.06 100 LEU A O 1
ATOM 831 N N . GLN A 1 101 ? -0.358 6.360 4.179 1.00 77.00 101 GLN A N 1
ATOM 832 C CA . GLN A 1 101 ? -0.314 6.553 5.632 1.00 77.00 101 GLN A CA 1
ATOM 833 C C . GLN A 1 101 ? -0.225 8.035 6.019 1.00 77.00 101 GLN A C 1
ATOM 835 O O . GLN A 1 101 ? -0.833 8.434 7.006 1.00 77.00 101 GLN A O 1
ATOM 840 N N . TRP A 1 102 ? 0.528 8.836 5.262 1.00 66.62 102 TRP A N 1
ATOM 841 C CA . TRP A 1 102 ? 0.784 10.253 5.547 1.00 66.62 102 TRP A CA 1
ATOM 842 C C . TRP A 1 102 ? -0.354 11.169 5.100 1.00 66.62 102 TRP A C 1
ATOM 844 O O . TRP A 1 102 ? -0.667 12.132 5.793 1.00 66.62 102 TRP A O 1
ATOM 854 N N . GLU A 1 103 ? -1.039 10.851 4.000 1.00 57.69 103 GLU A N 1
ATOM 855 C CA . GLU A 1 103 ? -2.250 11.573 3.586 1.00 57.69 103 GLU A CA 1
ATOM 856 C C . GLU A 1 103 ? -3.371 11.447 4.635 1.00 57.69 103 GLU A C 1
ATOM 858 O O . GLU A 1 103 ? -4.222 12.323 4.767 1.00 57.69 103 GLU A O 1
ATOM 863 N N . LYS A 1 104 ? -3.296 10.410 5.478 1.00 53.31 104 LYS A N 1
ATOM 864 C CA . LYS A 1 104 ? -4.138 10.244 6.664 1.00 53.31 104 LYS A CA 1
ATOM 865 C C . LYS A 1 104 ? -3.880 11.285 7.760 1.00 53.31 104 LYS A C 1
ATOM 867 O O . LYS A 1 104 ? -4.718 11.457 8.639 1.00 53.31 104 LYS A O 1
ATOM 872 N N . VAL A 1 105 ? -2.715 11.931 7.741 1.00 49.78 105 VAL A N 1
ATOM 873 C CA . VAL A 1 105 ? -2.234 12.803 8.817 1.00 49.78 105 VAL A CA 1
ATOM 874 C C . VAL A 1 105 ? -2.266 14.277 8.414 1.00 49.78 105 VAL A C 1
ATOM 876 O O . VAL A 1 105 ? -2.540 15.107 9.275 1.00 49.78 105 VAL A O 1
ATOM 879 N N . ASP A 1 106 ? -2.046 14.626 7.138 1.00 49.72 106 ASP A N 1
ATOM 880 C CA . ASP A 1 106 ? -1.439 15.939 6.872 1.00 49.72 106 ASP A CA 1
ATOM 881 C C . ASP A 1 106 ? -2.068 16.843 5.796 1.00 49.72 106 ASP A C 1
ATOM 883 O O . ASP A 1 106 ? -1.343 17.535 5.080 1.00 49.72 106 ASP A O 1
ATOM 887 N N . ARG A 1 107 ? -3.406 16.951 5.680 1.00 45.38 107 ARG A N 1
ATOM 888 C CA . ARG A 1 107 ? -3.920 18.192 5.043 1.00 45.38 107 ARG A CA 1
ATOM 889 C C . ARG A 1 107 ? -5.330 18.676 5.321 1.00 45.38 107 ARG A C 1
ATOM 891 O O . ARG A 1 107 ? -5.582 19.858 5.121 1.00 45.38 107 ARG A O 1
ATOM 898 N N . PHE A 1 108 ? -6.255 17.850 5.786 1.00 44.34 108 PHE A N 1
ATOM 899 C CA . PHE A 1 108 ? -7.595 18.332 6.113 1.00 44.34 108 PHE A CA 1
ATOM 900 C C . PHE A 1 108 ? -8.203 17.438 7.181 1.00 44.34 108 PHE A C 1
ATOM 902 O O . PHE A 1 108 ? -8.250 16.228 6.999 1.00 44.34 108 PHE A O 1
ATOM 909 N N . GLY A 1 109 ? -8.778 18.015 8.235 1.00 50.22 109 GLY A N 1
ATOM 910 C CA . GLY A 1 109 ? -9.763 17.330 9.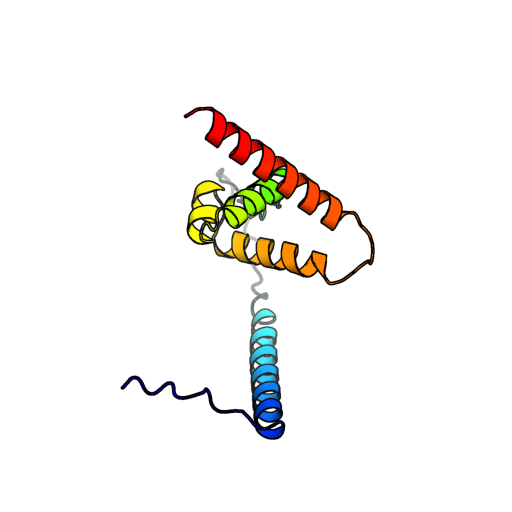079 1.00 50.22 109 GLY A CA 1
ATOM 911 C C . GLY A 1 109 ? -11.046 16.976 8.306 1.00 50.22 109 GLY A C 1
ATOM 912 O O . GLY A 1 109 ? -12.136 17.382 8.694 1.00 50.22 109 GLY A O 1
ATOM 913 N N . LYS A 1 110 ? -10.937 16.273 7.173 1.00 48.00 110 LYS A N 1
ATOM 914 C CA . LYS A 1 110 ? -12.025 15.914 6.262 1.00 48.00 110 LYS A CA 1
ATOM 915 C C . LYS A 1 110 ? -11.973 14.420 5.945 1.00 48.00 110 LYS A C 1
ATOM 917 O O . LYS A 1 110 ? -11.247 13.995 5.058 1.00 48.00 110 LYS A O 1
ATOM 922 N N . ARG A 1 111 ? -12.815 13.680 6.670 1.00 47.75 111 ARG A N 1
ATOM 923 C CA . ARG A 1 111 ? -13.660 12.513 6.321 1.00 47.75 111 ARG A CA 1
ATOM 924 C C . ARG A 1 111 ? -13.382 11.625 5.092 1.00 47.75 111 ARG A C 1
ATOM 926 O O . ARG A 1 111 ? -13.697 10.447 5.177 1.00 47.75 111 ARG A O 1
ATOM 933 N N . THR A 1 112 ? -12.851 12.099 3.969 1.00 53.59 112 THR A N 1
ATOM 934 C CA . THR A 1 112 ? -12.948 11.379 2.684 1.00 53.59 112 THR A CA 1
ATOM 935 C C . THR A 1 112 ? -12.022 10.167 2.577 1.00 53.59 112 THR A C 1
ATOM 937 O O . THR A 1 112 ? -12.432 9.138 2.047 1.00 53.59 112 THR A O 1
ATOM 940 N N . TYR A 1 113 ? -10.792 10.239 3.101 1.00 56.78 113 TYR A N 1
ATOM 941 C CA . TYR A 1 113 ? -9.889 9.078 3.081 1.00 56.78 113 TYR A CA 1
ATOM 942 C C . TYR A 1 113 ? -10.183 8.085 4.212 1.00 56.78 113 TYR A C 1
ATOM 944 O O . TYR A 1 113 ? -9.975 6.884 4.053 1.00 56.78 113 TYR A O 1
ATOM 952 N N . ASP A 1 114 ? -10.729 8.560 5.333 1.00 60.56 114 ASP A N 1
ATOM 953 C CA . ASP A 1 114 ? -11.244 7.682 6.383 1.00 60.56 114 ASP A CA 1
ATOM 954 C C . ASP A 1 114 ? -12.468 6.904 5.900 1.00 60.56 114 ASP A C 1
ATOM 956 O O . ASP A 1 114 ? -12.532 5.707 6.138 1.00 60.56 114 ASP A O 1
ATOM 960 N N . GLU A 1 115 ? -13.390 7.525 5.159 1.00 63.69 115 GLU A N 1
ATOM 961 C CA . GLU A 1 115 ? -14.509 6.824 4.515 1.00 63.69 115 GLU A CA 1
ATOM 962 C C . GLU A 1 115 ? -14.016 5.765 3.521 1.00 63.69 115 GLU A C 1
ATOM 964 O O . GLU A 1 115 ? -14.517 4.643 3.534 1.00 63.69 115 GLU A O 1
ATOM 969 N N . PHE A 1 116 ? -12.978 6.069 2.734 1.00 67.12 116 PHE A N 1
ATOM 970 C CA . PHE A 1 116 ? -12.332 5.089 1.858 1.00 67.12 116 PHE A CA 1
ATOM 971 C C . PHE A 1 116 ? -11.727 3.921 2.652 1.00 67.12 116 PHE A C 1
ATOM 973 O O . PHE A 1 116 ? -11.997 2.761 2.355 1.00 67.12 116 PHE A O 1
ATOM 980 N N . TRP A 1 117 ? -10.964 4.196 3.712 1.00 69.38 117 TRP A N 1
ATOM 981 C CA . TRP A 1 117 ? -10.391 3.161 4.576 1.00 69.38 117 TRP A CA 1
ATOM 982 C C . TRP A 1 117 ? -11.442 2.344 5.324 1.00 69.38 117 TRP A C 1
ATOM 984 O O . TRP A 1 117 ? -11.261 1.140 5.497 1.00 69.38 117 TRP A O 1
ATOM 994 N N . VAL A 1 118 ? -12.516 2.985 5.783 1.00 71.56 118 VAL A N 1
ATOM 995 C CA . VAL A 1 118 ? -13.666 2.334 6.414 1.00 71.56 118 VAL A CA 1
ATOM 996 C C . VAL A 1 118 ? -14.350 1.435 5.398 1.00 71.56 118 VAL A C 1
ATOM 998 O O . VAL A 1 118 ? -14.583 0.277 5.711 1.00 71.56 118 VAL A O 1
ATOM 1001 N N . GLN A 1 119 ? -14.571 1.899 4.168 1.00 72.94 119 GLN A N 1
ATOM 1002 C CA . GLN A 1 119 ? -15.162 1.087 3.110 1.00 72.94 119 GLN A CA 1
ATOM 1003 C C . GLN A 1 119 ? -14.280 -0.116 2.755 1.00 72.94 119 GLN A C 1
ATOM 1005 O O . GLN A 1 119 ? -14.780 -1.237 2.708 1.00 72.94 119 GLN A O 1
ATOM 1010 N N . VAL A 1 120 ? -12.972 0.078 2.553 1.00 72.69 120 VAL A N 1
ATOM 1011 C CA . VAL A 1 120 ? -12.054 -1.027 2.227 1.00 72.69 120 VAL A CA 1
ATOM 1012 C C . VAL A 1 120 ? -11.959 -2.014 3.396 1.00 72.69 120 VAL A C 1
ATOM 1014 O O . VAL A 1 120 ? -11.940 -3.223 3.168 1.00 72.69 120 VAL A O 1
ATOM 1017 N N . LYS A 1 121 ? -11.960 -1.537 4.649 1.00 74.62 121 LYS A N 1
ATOM 1018 C CA . LYS A 1 121 ? -12.033 -2.407 5.835 1.00 74.62 121 LYS A CA 1
ATOM 1019 C C . LYS A 1 121 ? -13.352 -3.170 5.907 1.00 74.62 121 LYS A C 1
ATOM 1021 O O . LYS A 1 121 ? -13.327 -4.376 6.123 1.00 74.62 121 LYS A O 1
ATOM 1026 N N . ASP A 1 122 ? -14.484 -2.500 5.729 1.00 80.12 122 ASP A N 1
ATOM 1027 C CA . ASP A 1 122 ? -15.811 -3.117 5.761 1.00 80.12 122 ASP A CA 1
ATOM 1028 C C . ASP A 1 122 ? -15.961 -4.177 4.668 1.00 80.12 122 ASP A C 1
ATOM 1030 O O . ASP A 1 122 ? -16.497 -5.255 4.924 1.00 80.12 122 ASP A O 1
ATOM 1034 N N . GLU A 1 123 ? -15.480 -3.899 3.454 1.00 78.38 123 GLU A N 1
ATOM 1035 C CA . GLU A 1 123 ? -15.431 -4.869 2.357 1.00 78.38 123 GLU A CA 1
ATOM 1036 C C . GLU A 1 123 ? -14.546 -6.066 2.716 1.00 78.38 123 GLU A C 1
ATOM 1038 O O . GLU A 1 123 ? -14.992 -7.206 2.596 1.00 78.38 123 GLU A O 1
ATOM 1043 N N . PHE A 1 124 ? -13.342 -5.819 3.236 1.00 78.19 124 PHE A N 1
ATOM 1044 C CA . PHE A 1 124 ? -12.414 -6.870 3.651 1.00 78.19 124 PHE A CA 1
ATOM 1045 C C . PHE A 1 124 ? -13.009 -7.789 4.730 1.00 78.19 124 PHE A C 1
ATOM 1047 O O . PHE A 1 124 ? -12.965 -9.013 4.605 1.00 78.19 124 PHE A O 1
ATOM 1054 N N . TRP A 1 125 ? -13.630 -7.222 5.769 1.00 74.94 125 TRP A N 1
ATOM 1055 C CA . TRP A 1 125 ? -14.274 -8.008 6.826 1.00 74.94 125 TRP A CA 1
ATOM 1056 C C . TRP A 1 125 ? -15.521 -8.753 6.334 1.00 74.94 125 TRP A C 1
ATOM 1058 O O . TRP A 1 125 ? -15.786 -9.867 6.788 1.00 74.94 125 TRP A O 1
ATOM 1068 N N . LYS A 1 126 ? -16.271 -8.190 5.375 1.00 80.88 126 LYS A N 1
ATOM 1069 C CA . LYS A 1 126 ? -17.384 -8.892 4.712 1.00 80.88 126 LYS A CA 1
ATOM 1070 C C . LYS A 1 126 ? -16.901 -10.069 3.866 1.00 80.88 126 LYS A C 1
ATOM 1072 O O . LYS A 1 126 ? -17.596 -11.081 3.821 1.00 80.88 126 LYS A O 1
ATOM 1077 N N . GLU A 1 127 ? -15.764 -9.950 3.187 1.00 75.56 127 GLU A N 1
ATOM 1078 C CA . GLU A 1 127 ? -15.160 -11.048 2.423 1.00 75.56 127 GLU A CA 1
ATOM 1079 C C . GLU A 1 127 ? -14.665 -12.165 3.347 1.00 75.56 127 GLU A C 1
ATOM 1081 O O . GLU A 1 127 ? -15.087 -13.310 3.185 1.00 75.56 127 GLU A O 1
ATOM 1086 N N . LEU A 1 128 ? -13.894 -11.829 4.386 1.00 69.25 128 LEU A N 1
ATOM 1087 C CA . LEU A 1 128 ? -13.428 -12.798 5.387 1.00 69.25 128 LEU A CA 1
ATOM 1088 C C . LEU A 1 128 ? -14.583 -13.527 6.088 1.00 69.25 128 LEU A C 1
ATOM 1090 O O . LEU A 1 128 ? -14.545 -14.742 6.277 1.00 69.25 128 LEU A O 1
ATOM 1094 N N . GLY A 1 129 ? -15.647 -12.802 6.447 1.00 69.25 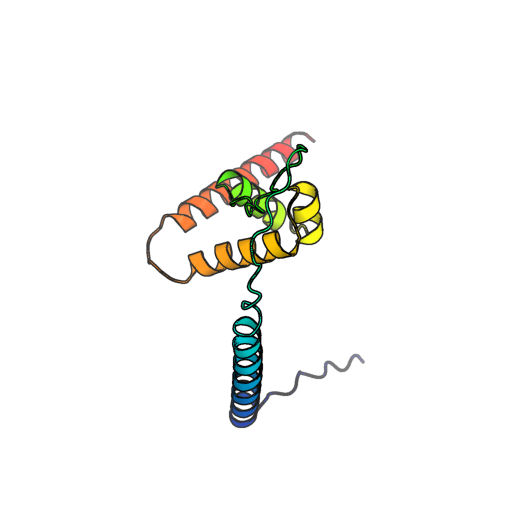129 GLY A N 1
ATOM 1095 C CA . GLY A 1 129 ? -16.833 -13.392 7.073 1.00 69.25 129 GLY A CA 1
ATOM 1096 C C . GLY A 1 129 ? -17.636 -14.318 6.147 1.00 69.25 129 GLY A C 1
ATOM 1097 O O . GLY A 1 129 ? -18.404 -15.148 6.634 1.00 69.25 129 GLY A O 1
ATOM 1098 N N . LYS A 1 130 ? -17.479 -14.194 4.821 1.00 69.00 130 LYS A N 1
ATOM 1099 C CA . LYS A 1 130 ? -18.065 -15.120 3.837 1.00 69.00 130 LYS A CA 1
ATOM 1100 C C . LYS A 1 130 ? -17.201 -16.358 3.632 1.00 69.00 130 LYS A C 1
ATOM 1102 O O . LYS A 1 130 ? -17.766 -17.431 3.437 1.00 69.00 130 LYS A O 1
ATOM 1107 N N . GLU A 1 131 ? -15.876 -16.224 3.680 1.00 59.69 131 GLU A N 1
ATOM 1108 C CA . GLU A 1 131 ? -14.961 -17.370 3.614 1.00 59.69 131 GLU A CA 1
ATOM 1109 C C . GLU A 1 131 ? -15.167 -18.313 4.806 1.00 59.69 131 GLU A C 1
ATOM 1111 O O . GLU A 1 131 ? -15.311 -19.511 4.597 1.00 59.69 131 GLU A O 1
ATOM 1116 N N . GLN A 1 132 ? -15.346 -17.787 6.025 1.00 59.47 132 GLN A N 1
ATOM 1117 C CA . GLN A 1 132 ? -15.591 -18.624 7.214 1.00 59.47 132 GLN A CA 1
ATOM 1118 C C . GLN A 1 132 ? -16.961 -19.326 7.260 1.00 59.47 132 GLN A C 1
ATOM 1120 O O . GLN A 1 132 ? -17.162 -20.207 8.084 1.00 59.47 132 GLN A O 1
ATOM 1125 N N . LYS A 1 133 ? -17.927 -18.946 6.413 1.00 55.72 133 LYS A N 1
ATOM 1126 C CA . LYS A 1 133 ? -19.246 -19.610 6.332 1.00 55.72 133 LYS A CA 1
ATOM 1127 C C . LYS A 1 133 ? -19.330 -20.675 5.235 1.00 55.72 133 LYS A C 1
ATOM 1129 O O . LYS A 1 133 ? -20.409 -21.222 5.013 1.00 55.72 133 LYS A O 1
ATOM 1134 N N . LYS A 1 134 ? -18.239 -20.894 4.496 1.00 52.66 134 LYS A N 1
ATOM 1135 C CA . LYS A 1 134 ? -18.150 -21.895 3.425 1.00 52.66 134 LYS A CA 1
ATOM 1136 C C . LYS A 1 134 ? -17.417 -23.179 3.836 1.00 52.66 134 LYS A C 1
ATOM 1138 O O . LYS A 1 134 ? -17.393 -24.098 3.021 1.00 52.66 134 LYS A O 1
ATOM 1143 N N . GLU A 1 135 ? -16.866 -23.237 5.048 1.00 44.47 135 GLU A N 1
ATOM 1144 C CA . GLU A 1 135 ? -16.467 -24.481 5.733 1.00 44.47 135 GLU A CA 1
AT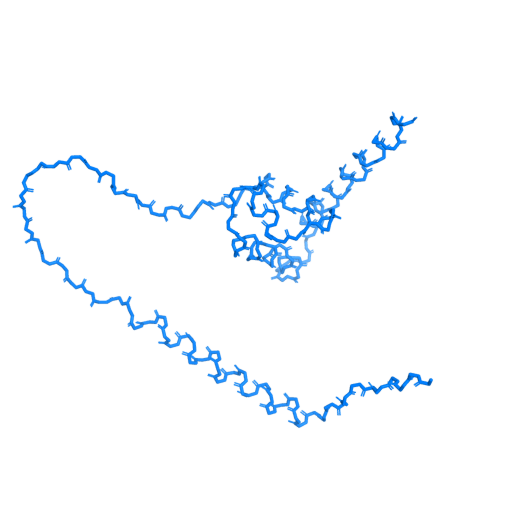OM 1145 C C . GLU A 1 135 ? -17.629 -25.040 6.559 1.00 44.47 135 GLU A C 1
ATOM 1147 O O . GLU A 1 135 ? -17.771 -26.283 6.581 1.00 44.47 135 GLU A O 1
#

Foldseek 3Di:
DDDPDDPDDDDPVNVVVVVVVVVVVVVVVVVVVVPPDDDDDDDDDDDDDDDDPPPVPPPDQDPVLVLQLVLCVVVVDQLCVSCVVSVHHSVVSVVVVVVLVVVVPDDDPDDDSVVVVVVSVVVSVVVVVVVVVVD

Nearest PDB structures (foldseek):
  9fmd-assembly1_L  TM=5.264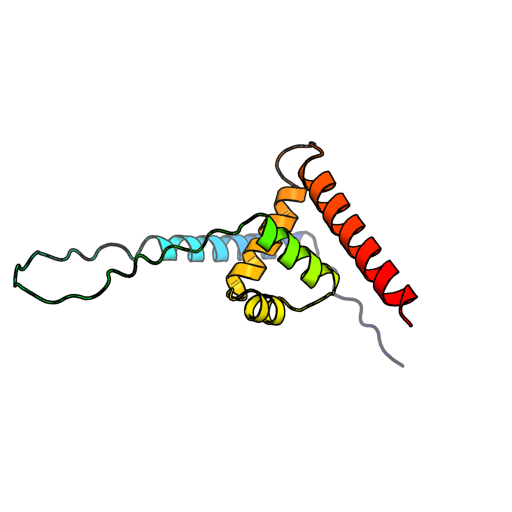E-01  e=2.435E+00  Homo sapiens
  8ro0-assembly1_L  TM=7.013E-01  e=6.812E+00  Caenorhabditis elegans